Protein AF-A0A2M9BKW3-F1 (afdb_monomer_lite)

Structure (mmCIF, N/CA/C/O backbone):
data_AF-A0A2M9BKW3-F1
#
_entry.id   AF-A0A2M9BKW3-F1
#
loop_
_atom_site.group_PDB
_atom_site.id
_atom_site.type_symbol
_atom_site.label_atom_id
_atom_site.label_alt_id
_atom_site.label_comp_id
_atom_site.label_asym_id
_atom_site.label_entity_id
_atom_site.label_seq_id
_atom_site.pdbx_PDB_ins_code
_atom_site.Cartn_x
_atom_site.Cartn_y
_atom_site.Cartn_z
_atom_site.occupancy
_atom_site.B_iso_or_equiv
_atom_site.auth_seq_id
_atom_site.auth_comp_id
_atom_site.auth_asym_id
_atom_site.auth_atom_id
_atom_site.pdbx_PDB_model_num
ATOM 1 N N . MET A 1 1 ? -23.524 -5.503 4.857 1.00 58.12 1 MET A N 1
ATOM 2 C CA . MET A 1 1 ? -22.784 -5.016 6.045 1.00 58.12 1 MET A CA 1
ATOM 3 C C . MET A 1 1 ? -22.550 -6.205 6.972 1.00 58.12 1 MET A C 1
ATOM 5 O O . MET A 1 1 ? -23.499 -6.939 7.211 1.00 58.12 1 MET A O 1
ATOM 9 N N . ASN A 1 2 ? -21.309 -6.467 7.402 1.00 84.94 2 ASN A N 1
ATOM 10 C CA . ASN A 1 2 ? -20.966 -7.641 8.225 1.00 84.94 2 ASN A CA 1
ATOM 11 C C . ASN A 1 2 ? -21.795 -7.642 9.533 1.00 84.94 2 ASN A C 1
ATOM 13 O O . ASN A 1 2 ? -21.917 -6.601 10.190 1.00 84.94 2 ASN A O 1
ATOM 17 N N . ALA A 1 3 ? -22.387 -8.787 9.894 1.00 92.62 3 ALA A N 1
ATOM 18 C CA . ALA A 1 3 ? -23.227 -8.941 11.086 1.00 92.62 3 AL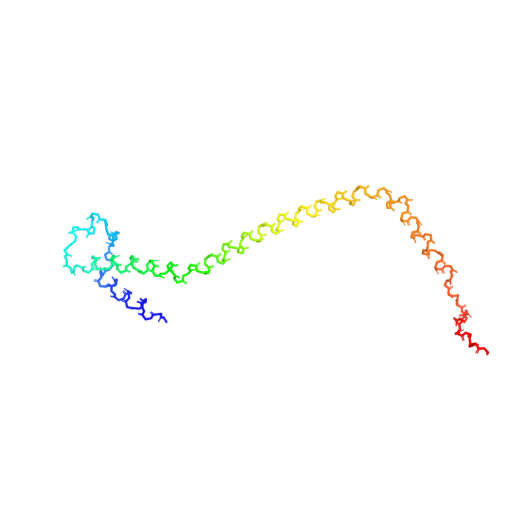A A CA 1
ATOM 19 C C . ALA A 1 3 ? -22.483 -8.542 12.375 1.00 92.62 3 ALA A C 1
ATOM 21 O O . ALA A 1 3 ? -23.062 -7.866 13.228 1.00 92.62 3 ALA A O 1
ATOM 22 N N . ARG A 1 4 ? -21.181 -8.857 12.456 1.00 94.06 4 ARG A N 1
ATOM 23 C CA . ARG A 1 4 ? -20.277 -8.466 13.550 1.00 94.06 4 ARG A CA 1
ATOM 24 C C . ARG A 1 4 ? -20.215 -6.945 13.709 1.00 94.06 4 ARG A C 1
ATOM 26 O O . ARG A 1 4 ? -20.568 -6.419 14.759 1.00 94.06 4 ARG A O 1
ATOM 33 N N . ARG A 1 5 ? -19.890 -6.227 12.625 1.00 93.06 5 ARG A N 1
ATOM 34 C CA . ARG A 1 5 ? -19.779 -4.752 12.613 1.00 93.06 5 ARG A CA 1
ATOM 35 C C . ARG A 1 5 ? -21.100 -4.067 12.947 1.00 93.06 5 ARG A C 1
ATOM 37 O O . ARG A 1 5 ? -21.120 -3.059 13.645 1.00 93.06 5 ARG A O 1
ATOM 44 N N . SER A 1 6 ? -22.212 -4.626 12.472 1.00 95.38 6 SER A N 1
ATOM 45 C CA . SER A 1 6 ? -23.552 -4.102 12.765 1.00 95.38 6 SER A CA 1
ATOM 46 C C . SER A 1 6 ? -23.911 -4.268 14.246 1.00 95.38 6 SER A C 1
ATOM 48 O O . SER A 1 6 ? -24.520 -3.386 14.847 1.00 95.38 6 SER A O 1
ATOM 50 N N . TRP A 1 7 ? -23.516 -5.383 14.866 1.00 96.12 7 TRP A N 1
ATOM 51 C CA . TRP A 1 7 ? -23.646 -5.576 16.310 1.00 96.12 7 TRP A CA 1
ATOM 52 C C . TRP A 1 7 ? -22.723 -4.640 17.100 1.00 96.12 7 TRP A C 1
ATOM 54 O O . TRP A 1 7 ? -23.202 -3.959 18.005 1.00 96.12 7 TRP A O 1
AT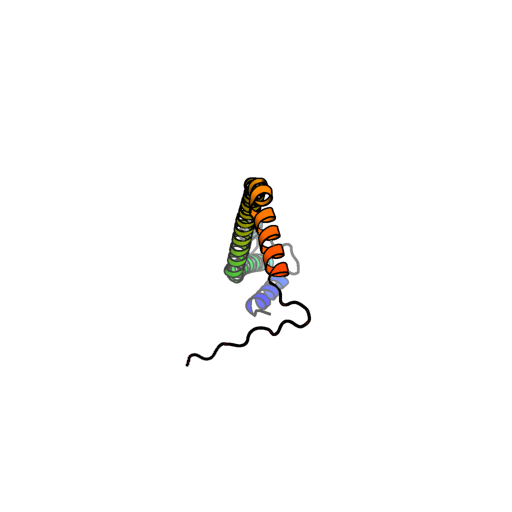OM 64 N N . ALA A 1 8 ? -21.450 -4.535 16.712 1.00 95.75 8 ALA A N 1
ATOM 65 C CA . ALA A 1 8 ? -20.475 -3.674 17.374 1.00 95.75 8 ALA A CA 1
ATOM 66 C C . ALA A 1 8 ? -20.922 -2.208 17.370 1.00 95.75 8 ALA A C 1
ATOM 68 O O . ALA A 1 8 ? -20.908 -1.553 18.410 1.00 95.75 8 ALA A O 1
ATOM 69 N N . ARG A 1 9 ? -21.429 -1.718 16.229 1.00 95.44 9 ARG A N 1
ATOM 70 C CA . ARG A 1 9 ? -21.969 -0.359 16.113 1.00 95.44 9 ARG A CA 1
ATOM 71 C C . ARG A 1 9 ? -23.103 -0.111 17.104 1.00 95.44 9 ARG A C 1
ATOM 73 O O . ARG A 1 9 ? -23.035 0.842 17.867 1.00 95.44 9 ARG A O 1
ATOM 80 N N . ARG A 1 10 ? -24.080 -1.023 17.177 1.00 96.44 10 ARG A N 1
ATOM 81 C CA . ARG A 1 10 ? -25.183 -0.926 18.149 1.00 96.44 10 ARG A CA 1
ATOM 82 C C . ARG A 1 10 ? -24.698 -0.914 19.597 1.00 96.44 10 ARG A C 1
ATOM 84 O O . ARG A 1 10 ? -25.337 -0.288 20.433 1.00 96.44 10 ARG A O 1
ATOM 91 N N 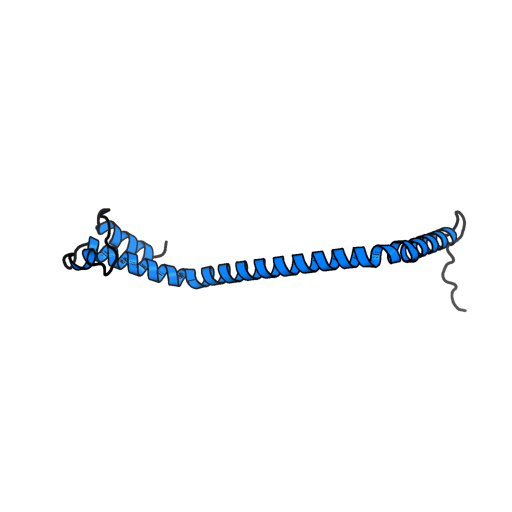. MET A 1 11 ? -23.614 -1.622 19.913 1.00 95.81 11 MET A N 1
ATOM 92 C CA . MET A 1 11 ? -23.031 -1.606 21.257 1.00 95.81 11 MET A CA 1
ATOM 93 C C . MET A 1 11 ? -22.330 -0.282 21.559 1.00 95.81 11 MET A C 1
ATOM 95 O O . MET A 1 11 ? -22.517 0.255 22.645 1.00 95.81 11 MET A O 1
ATOM 99 N N . ILE A 1 12 ? -21.592 0.271 20.596 1.00 96.06 12 ILE A N 1
ATOM 100 C CA . ILE A 1 12 ? -20.921 1.572 20.722 1.00 96.06 12 ILE A CA 1
ATOM 101 C C . ILE A 1 12 ? -21.946 2.703 20.859 1.00 96.06 12 ILE A C 1
ATOM 103 O O . ILE A 1 12 ? -21.805 3.564 21.723 1.00 96.06 12 ILE A O 1
ATOM 107 N N . ASP A 1 13 ? -23.025 2.667 20.077 1.00 96.50 13 ASP A N 1
ATOM 108 C CA . ASP A 1 13 ? -24.066 3.700 20.097 1.00 96.50 13 ASP A CA 1
ATOM 109 C C . ASP A 1 13 ? -24.782 3.789 21.466 1.00 96.50 13 ASP A C 1
ATOM 111 O O . ASP A 1 13 ? -25.301 4.848 21.829 1.00 96.50 13 ASP A O 1
ATOM 115 N N . LYS A 1 14 ? -24.752 2.727 22.293 1.00 95.44 14 LYS A N 1
ATOM 116 C CA . LYS A 1 14 ? -25.275 2.763 23.676 1.00 95.44 14 LYS A CA 1
ATOM 117 C C . LYS A 1 14 ? -24.518 3.732 24.585 1.00 95.44 14 LYS A C 1
ATOM 119 O O . LYS A 1 14 ? -25.103 4.190 25.563 1.00 95.44 14 LYS A O 1
ATOM 124 N N . ALA A 1 15 ? -23.271 4.079 24.259 1.00 94.00 15 ALA A N 1
ATOM 125 C CA . ALA A 1 15 ? -22.504 5.108 24.961 1.00 94.00 15 ALA A CA 1
ATOM 126 C C . ALA A 1 15 ? -22.958 6.542 24.614 1.00 94.00 15 ALA A C 1
ATOM 128 O O . ALA A 1 15 ? -22.397 7.503 25.130 1.00 94.00 15 ALA A O 1
ATOM 129 N N . ARG A 1 16 ? -23.977 6.706 23.750 1.00 92.19 16 ARG A N 1
ATOM 130 C CA . ARG A 1 16 ? -24.642 7.986 23.430 1.00 92.19 16 ARG A CA 1
ATOM 131 C C . ARG A 1 16 ? -23.686 9.108 23.001 1.00 92.19 16 ARG A C 1
ATOM 133 O O . ARG A 1 16 ? -23.934 10.274 23.284 1.00 92.19 16 ARG A O 1
ATOM 140 N N . GLY A 1 17 ? -22.601 8.756 22.313 1.00 86.06 17 GLY A N 1
ATOM 141 C CA . GLY A 1 17 ? -21.613 9.725 21.830 1.00 86.06 17 GLY A CA 1
ATOM 142 C C . GLY A 1 17 ? -20.637 10.234 22.893 1.00 86.06 17 GLY A C 1
ATOM 143 O O . GLY A 1 17 ? -19.922 11.197 22.631 1.00 86.06 17 GLY A O 1
ATOM 144 N N . ALA A 1 18 ? -20.583 9.606 24.072 1.00 90.31 18 ALA A N 1
ATOM 145 C CA . ALA A 1 18 ? -19.543 9.885 25.053 1.00 90.31 18 ALA A CA 1
ATOM 146 C C . ALA A 1 18 ? -18.143 9.624 24.473 1.00 90.31 18 ALA A C 1
ATOM 148 O O . ALA A 1 18 ? -17.944 8.725 23.649 1.00 90.31 18 ALA A O 1
ATOM 149 N N . VAL A 1 19 ? -17.159 10.393 24.941 1.00 93.25 19 VAL A N 1
ATOM 150 C CA . VAL A 1 19 ? -15.749 10.137 24.637 1.00 93.25 19 VAL A CA 1
ATOM 151 C C . VAL A 1 19 ? -15.346 8.831 25.315 1.00 93.25 19 VAL A C 1
ATOM 153 O O . VAL A 1 19 ? -15.439 8.701 26.534 1.00 93.25 19 VAL A O 1
ATOM 156 N N . LEU A 1 20 ? -14.921 7.854 24.515 1.00 95.50 20 LEU A N 1
ATOM 157 C CA . LEU A 1 20 ? -14.540 6.537 25.011 1.00 95.50 20 LEU A CA 1
ATOM 158 C C . LEU A 1 20 ? -13.074 6.558 25.464 1.00 95.50 20 LEU A C 1
ATOM 160 O O . LEU A 1 20 ? -12.207 6.896 24.653 1.00 95.50 20 LEU A O 1
ATOM 164 N N . PRO A 1 21 ? -12.763 6.182 26.717 1.00 96.50 21 PRO A N 1
ATOM 165 C CA . PRO A 1 21 ? -11.379 6.012 27.126 1.00 96.50 21 PRO A CA 1
ATOM 166 C C . PRO A 1 21 ? -10.763 4.792 26.419 1.00 96.50 21 PRO A C 1
ATOM 168 O O . PRO A 1 21 ? -11.481 3.831 26.117 1.00 96.50 21 PRO A O 1
ATOM 171 N N . PRO A 1 22 ? -9.440 4.775 26.176 1.00 96.62 22 PRO A N 1
ATOM 172 C CA . PRO A 1 22 ? -8.769 3.594 25.647 1.00 96.62 22 PRO A CA 1
ATOM 173 C C . PRO A 1 22 ? -8.984 2.381 26.557 1.00 96.62 22 PRO A C 1
ATOM 175 O O . PRO A 1 22 ? -8.864 2.485 27.782 1.00 96.62 22 PRO A O 1
ATOM 178 N N . TYR A 1 23 ? -9.277 1.225 25.962 1.00 96.44 23 TYR A N 1
ATOM 179 C CA . TYR A 1 23 ? -9.403 -0.028 26.704 1.00 96.44 23 TYR A CA 1
ATOM 180 C C . TYR A 1 23 ? -8.122 -0.314 27.506 1.00 96.44 23 TYR A C 1
ATOM 182 O O . TYR A 1 23 ? -7.020 -0.236 26.966 1.00 96.44 23 TYR A O 1
ATOM 190 N N . GLY A 1 24 ? -8.277 -0.615 28.799 1.00 95.50 24 GLY A N 1
ATOM 191 C CA . GLY A 1 24 ? -7.164 -0.880 29.719 1.00 95.50 24 GLY A CA 1
ATOM 192 C C . GLY A 1 24 ? -6.472 0.362 30.296 1.00 95.50 24 GLY A C 1
ATOM 193 O O . GLY A 1 24 ? -5.586 0.217 31.132 1.00 95.50 24 GLY A O 1
ATOM 194 N N . SER A 1 25 ? -6.868 1.575 29.896 1.00 97.62 25 SER A N 1
ATOM 195 C CA . SER A 1 25 ? -6.370 2.809 30.522 1.00 97.62 25 SER A CA 1
ATOM 196 C C . SER A 1 25 ? -6.893 2.983 31.952 1.00 97.62 25 SER A C 1
ATOM 198 O O . SER A 1 25 ? -7.926 2.427 32.319 1.00 97.62 25 SER A O 1
ATOM 200 N N . GLU A 1 26 ? -6.226 3.814 32.756 1.00 97.81 26 GLU A N 1
ATOM 201 C CA . GLU A 1 26 ? -6.680 4.144 34.116 1.00 97.81 26 GLU A CA 1
ATOM 202 C C . GLU A 1 26 ? -8.101 4.729 34.120 1.00 97.81 26 GLU A C 1
ATOM 204 O O . GLU A 1 26 ? -8.953 4.293 34.889 1.00 97.81 26 GLU A O 1
ATOM 209 N N . ALA A 1 27 ? -8.401 5.624 33.173 1.00 96.44 27 ALA A N 1
ATOM 210 C CA . ALA A 1 27 ? -9.740 6.179 32.979 1.00 96.44 27 ALA A CA 1
ATOM 211 C C . ALA A 1 27 ? -10.795 5.118 32.614 1.00 96.44 27 ALA A C 1
ATOM 213 O O . ALA A 1 27 ? -11.975 5.310 32.882 1.00 96.44 27 ALA A O 1
ATOM 214 N N . TRP A 1 28 ? -10.396 4.005 31.993 1.00 97.56 28 TRP A N 1
ATOM 215 C CA . TRP A 1 28 ? -11.286 2.873 31.733 1.00 97.56 28 TRP A CA 1
AT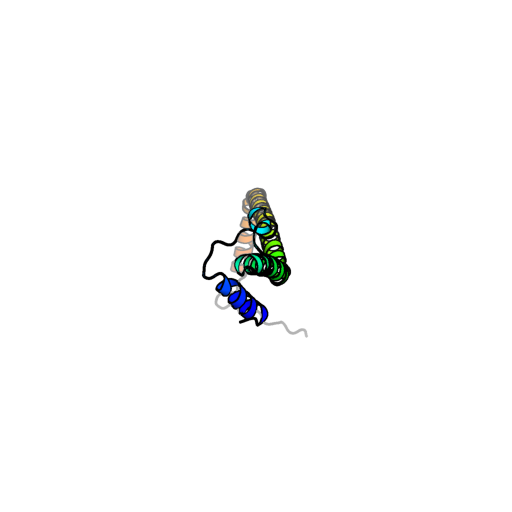OM 216 C C . TRP A 1 28 ? -11.470 1.992 32.977 1.00 97.56 28 TRP A C 1
ATOM 218 O O . TRP A 1 28 ? -12.569 1.492 33.222 1.00 97.56 28 TRP A O 1
ATOM 228 N N . LEU A 1 29 ? -10.413 1.814 33.777 1.00 97.56 29 LEU A N 1
ATOM 229 C CA . LEU A 1 29 ? -10.439 1.008 35.002 1.00 97.56 29 LEU A CA 1
ATOM 230 C C . LEU A 1 29 ? -11.328 1.615 36.093 1.00 97.56 29 LEU A C 1
ATOM 232 O O . LEU A 1 29 ? -11.934 0.865 36.855 1.00 97.56 29 LEU A O 1
ATOM 236 N N . THR A 1 30 ? -11.444 2.943 36.146 1.00 97.44 30 THR A N 1
ATOM 237 C CA . THR A 1 30 ? -12.298 3.650 37.115 1.00 97.44 30 THR A CA 1
ATOM 238 C C . THR A 1 30 ? -13.789 3.607 36.775 1.00 97.44 30 THR A C 1
ATOM 240 O O . THR A 1 30 ? -14.612 3.965 37.619 1.00 97.44 30 THR A O 1
ATOM 243 N N . LEU A 1 31 ? -14.167 3.161 35.571 1.00 96.38 31 LEU A N 1
ATOM 244 C CA . LEU A 1 31 ? -15.571 3.051 35.183 1.00 96.38 31 LEU A CA 1
ATOM 245 C C . LEU A 1 31 ? -16.274 1.901 35.926 1.00 96.38 31 LEU A C 1
ATOM 247 O O . LEU A 1 31 ? -15.694 0.813 36.052 1.00 96.38 31 LEU A O 1
ATOM 251 N N . PRO A 1 32 ? -17.542 2.081 36.341 1.00 96.56 32 PRO A N 1
ATOM 252 C CA . PRO A 1 32 ? -18.339 1.012 36.929 1.00 96.56 32 PRO A CA 1
ATOM 253 C C . PRO A 1 32 ? -18.503 -0.185 35.991 1.00 96.56 32 PRO A C 1
ATOM 255 O O . PRO A 1 32 ? -18.541 -0.058 34.763 1.00 96.56 32 PRO A O 1
ATOM 258 N N . ASP A 1 33 ? -18.661 -1.368 36.573 1.00 93.56 33 ASP A N 1
ATOM 259 C CA . ASP A 1 33 ? -19.008 -2.550 35.793 1.00 93.56 33 ASP A CA 1
ATOM 260 C C . ASP A 1 33 ? -20.419 -2.417 35.212 1.00 93.56 33 ASP A C 1
ATOM 262 O O . ASP A 1 33 ? -21.355 -1.966 35.871 1.00 93.56 33 ASP A O 1
ATOM 266 N N . GLY A 1 34 ? -20.561 -2.779 33.937 1.00 90.06 34 GLY A N 1
ATOM 267 C CA . GLY A 1 34 ? -21.803 -2.598 33.184 1.00 90.06 34 GLY A CA 1
ATOM 268 C C . GLY A 1 34 ? -22.008 -1.197 32.598 1.00 90.06 34 GLY A C 1
ATOM 269 O O . GLY A 1 34 ? -22.978 -1.010 31.863 1.00 90.06 34 GLY A O 1
ATOM 270 N N . ASP A 1 35 ? -21.103 -0.239 32.846 1.00 94.94 35 ASP A N 1
ATOM 271 C CA . ASP A 1 35 ? -21.158 1.075 32.200 1.00 94.94 35 ASP A CA 1
ATOM 272 C C . ASP A 1 35 ? -21.080 0.920 30.660 1.00 94.94 35 ASP A C 1
ATOM 274 O O . ASP A 1 35 ? -20.130 0.310 30.143 1.00 94.94 35 ASP A O 1
ATOM 278 N N . PRO A 1 36 ? -22.053 1.460 29.893 1.00 96.56 36 PRO A N 1
ATOM 279 C CA . PRO A 1 36 ? -22.035 1.416 28.434 1.00 96.56 36 PRO A CA 1
ATOM 280 C C . PRO A 1 36 ? -20.756 1.976 27.798 1.00 96.56 36 PRO A C 1
ATOM 282 O O . PRO A 1 36 ? -20.335 1.462 26.763 1.00 96.56 36 PRO A O 1
ATOM 285 N N . VAL A 1 37 ? -20.114 2.980 28.404 1.00 97.19 37 VAL A N 1
ATOM 286 C CA . VAL A 1 37 ? -18.830 3.549 27.959 1.00 97.19 37 VAL A CA 1
ATOM 287 C C . VAL A 1 37 ? -17.708 2.523 28.110 1.00 97.19 37 VAL A C 1
ATOM 289 O O . VAL A 1 37 ? -16.910 2.334 27.187 1.00 97.19 37 VAL A O 1
ATOM 292 N N . LYS A 1 38 ? -17.681 1.798 29.236 1.00 97.06 38 LYS A N 1
ATOM 293 C CA . LYS A 1 38 ? -16.679 0.757 29.516 1.00 97.06 38 LYS A CA 1
ATOM 294 C C . LYS A 1 38 ? -16.788 -0.386 28.513 1.00 97.06 38 LYS A C 1
ATOM 296 O O . LYS A 1 38 ? -15.778 -0.826 27.962 1.00 97.06 38 LYS A O 1
ATOM 301 N N . VAL A 1 39 ? -18.017 -0.824 28.229 1.00 96.69 39 VAL A N 1
ATOM 302 C CA . VAL A 1 39 ? -18.307 -1.868 27.235 1.00 96.69 39 VAL A CA 1
ATOM 303 C C . VAL A 1 39 ? -17.990 -1.391 25.816 1.00 96.69 39 VAL A C 1
ATOM 305 O O . VAL A 1 39 ? -17.379 -2.131 25.047 1.00 96.69 39 VAL A O 1
ATOM 308 N N . ALA A 1 40 ? -18.354 -0.158 25.457 1.00 97.19 40 ALA A N 1
ATOM 309 C CA . ALA A 1 40 ? -18.068 0.398 24.137 1.00 97.19 40 ALA A CA 1
ATOM 310 C C . ALA A 1 40 ? -16.559 0.473 23.857 1.00 97.19 40 ALA A C 1
ATOM 312 O O . ALA A 1 40 ? -16.134 0.094 22.768 1.00 97.19 40 ALA A O 1
ATOM 313 N N . ALA A 1 41 ? -15.742 0.869 24.838 1.00 97.38 41 ALA A N 1
ATOM 314 C CA . ALA A 1 41 ? -14.284 0.874 24.708 1.00 97.38 41 ALA A CA 1
ATOM 315 C C . ALA A 1 41 ? -13.707 -0.524 24.407 1.00 97.38 41 ALA A C 1
ATOM 317 O O . ALA A 1 41 ? -12.848 -0.663 23.536 1.00 97.38 41 ALA A O 1
ATOM 318 N N . VAL A 1 42 ? -14.224 -1.572 25.065 1.00 97.25 42 VAL A N 1
ATOM 319 C CA . VAL A 1 42 ? -13.843 -2.973 24.788 1.00 97.25 42 VAL A CA 1
ATOM 320 C C . VAL A 1 42 ? -14.219 -3.364 23.361 1.00 97.25 42 VAL A C 1
ATOM 322 O O . VAL A 1 42 ? -13.406 -3.938 22.641 1.00 97.25 42 VAL A O 1
ATOM 325 N N . VAL A 1 43 ? -15.439 -3.035 22.931 1.00 96.81 43 VAL A N 1
ATOM 326 C CA . VAL A 1 43 ? -15.930 -3.361 21.584 1.00 96.81 43 VAL A CA 1
ATOM 327 C C . VAL A 1 43 ? -15.111 -2.648 20.506 1.00 96.81 43 VAL A C 1
ATOM 329 O O . VAL A 1 43 ? -14.786 -3.262 19.494 1.00 96.81 43 VAL A O 1
ATOM 332 N N . VAL A 1 44 ? -14.731 -1.385 20.725 1.00 96.31 44 VAL A N 1
ATOM 333 C CA . VAL A 1 44 ? -13.845 -0.643 19.814 1.00 96.31 44 VAL A CA 1
ATOM 334 C C . VAL A 1 44 ? -12.482 -1.322 19.706 1.00 96.31 44 VAL A C 1
ATOM 336 O O . VAL A 1 44 ? -12.009 -1.547 18.594 1.00 96.31 44 VAL A O 1
ATOM 339 N N . ALA A 1 45 ? -11.871 -1.693 20.833 1.00 96.75 45 ALA A N 1
ATOM 340 C CA . ALA A 1 45 ? -10.585 -2.386 20.832 1.00 96.75 45 ALA A CA 1
ATOM 341 C C . ALA A 1 45 ? -10.665 -3.751 20.124 1.00 96.75 45 ALA A C 1
ATOM 343 O O . ALA A 1 45 ? -9.809 -4.079 19.303 1.00 96.75 45 ALA A O 1
ATOM 344 N N . ALA A 1 46 ? -11.725 -4.520 20.384 1.00 95.88 46 ALA A N 1
ATOM 345 C CA . ALA A 1 46 ? -11.954 -5.812 19.745 1.00 95.88 46 ALA A CA 1
ATOM 346 C C . ALA A 1 46 ? -12.179 -5.684 18.230 1.00 95.88 46 ALA A C 1
ATOM 348 O O . ALA A 1 46 ? -11.614 -6.461 17.464 1.00 95.88 46 ALA A O 1
ATOM 349 N N . GLU A 1 47 ? -12.958 -4.696 17.775 1.00 94.94 47 GLU A N 1
ATOM 350 C CA . GLU A 1 47 ? -13.136 -4.448 16.340 1.00 94.94 47 GLU A CA 1
ATOM 351 C C . GLU A 1 47 ? -11.855 -3.952 15.677 1.00 94.94 47 GLU A C 1
ATOM 353 O O . GLU A 1 47 ? -11.601 -4.338 14.542 1.00 94.94 47 GLU A O 1
ATOM 358 N N . ALA A 1 48 ? -11.031 -3.148 16.354 1.00 92.50 48 ALA A N 1
ATOM 359 C CA . ALA A 1 48 ? -9.733 -2.741 15.821 1.00 92.50 48 ALA A CA 1
ATOM 360 C C . ALA A 1 48 ? -8.820 -3.957 15.598 1.00 92.50 48 ALA A C 1
ATOM 362 O O . ALA A 1 48 ? -8.223 -4.100 14.530 1.00 92.50 48 ALA A O 1
ATOM 363 N N . TRP A 1 49 ? -8.776 -4.878 16.565 1.00 91.75 49 TRP A N 1
ATOM 364 C CA . TRP A 1 49 ? -8.028 -6.127 16.432 1.00 91.75 49 TRP A CA 1
ATOM 365 C C . TRP A 1 49 ? -8.593 -7.026 15.323 1.00 91.75 49 TRP A C 1
ATOM 367 O O . TRP A 1 49 ? -7.852 -7.509 14.468 1.00 91.75 49 TRP A O 1
ATOM 377 N N . ALA A 1 50 ? -9.914 -7.206 15.276 1.00 92.25 50 ALA A N 1
ATOM 378 C CA . ALA A 1 50 ? -10.558 -8.030 14.259 1.00 92.25 50 ALA A CA 1
ATOM 379 C C . ALA A 1 50 ? -10.400 -7.442 12.847 1.00 92.25 50 ALA A C 1
ATOM 381 O O . ALA A 1 50 ? -10.159 -8.181 11.900 1.00 92.25 50 ALA A O 1
ATOM 382 N N . GLN A 1 51 ? -10.496 -6.118 12.705 1.00 89.31 51 GLN A N 1
ATOM 383 C CA . GLN A 1 51 ? -10.242 -5.413 11.450 1.00 89.31 51 GLN A CA 1
ATOM 384 C C . GLN A 1 51 ? -8.794 -5.603 10.994 1.00 89.31 51 GLN A C 1
ATOM 386 O O . GLN A 1 51 ? -8.584 -5.852 9.812 1.00 89.31 51 GLN A O 1
ATOM 391 N N . SER A 1 52 ? -7.824 -5.530 11.913 1.00 86.88 52 SER A N 1
ATOM 392 C CA . SER A 1 52 ? -6.424 -5.820 11.595 1.00 86.88 52 SER A CA 1
ATOM 393 C C . SER A 1 52 ? -6.270 -7.236 11.044 1.00 86.88 52 SER A C 1
ATOM 395 O O . SER A 1 52 ? -5.603 -7.410 10.034 1.00 86.88 52 SER A O 1
ATOM 397 N N . GLY A 1 53 ? -6.936 -8.233 11.633 1.00 87.38 53 GLY A N 1
ATOM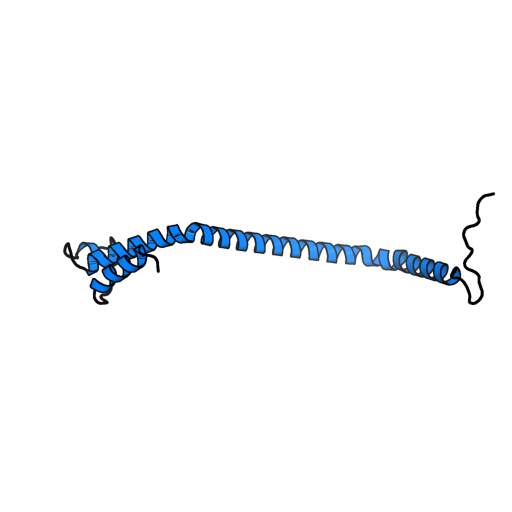 398 C CA . GLY A 1 53 ? -6.948 -9.597 11.096 1.00 87.38 53 GLY A CA 1
ATOM 399 C C . GLY A 1 53 ? -7.635 -9.717 9.729 1.00 87.38 53 GLY A C 1
ATOM 400 O O . GLY A 1 53 ? -7.133 -10.422 8.857 1.00 87.38 53 GLY A O 1
ATOM 401 N N . ASP A 1 54 ? -8.753 -9.009 9.530 1.00 88.75 54 ASP A N 1
ATOM 402 C CA . ASP A 1 54 ? -9.520 -9.016 8.277 1.00 88.75 54 ASP A CA 1
ATOM 403 C C . ASP A 1 54 ? -8.711 -8.418 7.103 1.00 88.75 54 ASP A C 1
ATOM 405 O O . ASP A 1 54 ? -8.840 -8.902 5.979 1.00 88.75 54 ASP A O 1
ATOM 409 N N . THR A 1 55 ? -7.897 -7.376 7.337 1.00 90.69 55 THR A N 1
ATOM 410 C CA . THR A 1 55 ? -7.140 -6.678 6.273 1.00 90.69 55 THR A CA 1
ATOM 411 C C . THR A 1 55 ? -5.684 -7.102 6.151 1.00 90.69 55 THR A C 1
ATOM 413 O O . THR A 1 55 ? -5.083 -6.842 5.113 1.00 90.69 55 THR A O 1
ATOM 416 N N . LEU A 1 56 ? -5.123 -7.809 7.141 1.00 89.12 56 LEU A N 1
ATOM 417 C CA . LEU A 1 56 ? -3.694 -8.138 7.202 1.00 89.12 56 LEU A CA 1
ATOM 418 C C . LEU A 1 56 ? -3.149 -8.730 5.898 1.00 89.12 56 LEU A C 1
ATOM 420 O O . LEU A 1 56 ? -2.078 -8.350 5.437 1.00 89.12 56 LEU A O 1
ATOM 424 N N . ALA A 1 57 ? -3.877 -9.670 5.295 1.00 90.56 57 ALA A N 1
ATOM 425 C CA . ALA A 1 57 ? -3.434 -10.310 4.061 1.00 90.56 57 ALA A CA 1
ATOM 426 C C . ALA A 1 57 ? -3.361 -9.324 2.884 1.00 90.56 57 ALA A C 1
ATOM 428 O O . ALA A 1 57 ? -2.440 -9.411 2.075 1.00 90.56 57 ALA A O 1
ATOM 429 N N . ASP A 1 58 ? -4.315 -8.401 2.784 1.00 93.25 58 ASP A N 1
ATOM 430 C CA . ASP A 1 58 ? -4.346 -7.391 1.726 1.00 93.25 58 ASP A CA 1
ATOM 431 C C . ASP A 1 58 ? -3.318 -6.286 1.974 1.00 93.25 58 ASP A C 1
ATOM 433 O O . ASP A 1 58 ? -2.630 -5.887 1.037 1.00 93.25 58 ASP A O 1
ATOM 437 N N . ASP A 1 59 ? -3.132 -5.880 3.230 1.00 91.56 59 ASP A N 1
ATOM 438 C CA . ASP A 1 59 ? -2.113 -4.909 3.634 1.00 91.56 59 ASP A CA 1
ATOM 439 C C . ASP A 1 59 ? -0.702 -5.440 3.321 1.00 91.56 59 ASP A C 1
ATOM 441 O O . ASP A 1 59 ? 0.089 -4.770 2.655 1.00 91.56 59 ASP A O 1
ATOM 445 N N . LEU A 1 60 ? -0.412 -6.696 3.687 1.00 95.25 60 LEU A N 1
ATOM 446 C CA . LEU A 1 60 ? 0.864 -7.350 3.371 1.00 95.25 60 LEU A CA 1
ATOM 447 C C . LEU A 1 60 ? 1.064 -7.545 1.865 1.00 95.25 60 LEU A C 1
ATOM 449 O O . LEU A 1 60 ? 2.185 -7.422 1.364 1.00 95.25 60 LEU A O 1
ATOM 453 N N . ARG A 1 61 ? -0.004 -7.852 1.115 1.00 95.94 61 ARG A N 1
ATOM 454 C CA . ARG A 1 61 ? 0.066 -7.907 -0.353 1.00 95.94 61 ARG A CA 1
ATOM 455 C C . ARG A 1 61 ? 0.415 -6.538 -0.915 1.00 95.94 61 ARG A C 1
ATOM 457 O O . ARG A 1 61 ? 1.321 -6.459 -1.740 1.00 95.94 61 ARG A O 1
ATOM 464 N N . ALA A 1 62 ? -0.273 -5.484 -0.485 1.00 96.88 62 ALA A N 1
ATOM 465 C CA . ALA A 1 62 ? -0.034 -4.123 -0.948 1.00 96.88 62 ALA A CA 1
ATOM 466 C C . ALA A 1 62 ? 1.409 -3.683 -0.664 1.00 96.88 62 ALA A C 1
ATOM 468 O O . ALA A 1 62 ? 2.083 -3.183 -1.565 1.00 96.88 62 ALA A O 1
ATOM 469 N N . GLU A 1 63 ? 1.916 -3.957 0.539 1.00 96.88 63 GLU A N 1
ATOM 470 C CA . GLU A 1 63 ? 3.305 -3.687 0.911 1.00 96.88 63 GLU A CA 1
ATOM 471 C C . GLU A 1 63 ? 4.294 -4.458 0.021 1.00 96.88 63 GLU A C 1
ATOM 473 O O . GLU A 1 63 ? 5.229 -3.879 -0.537 1.00 96.88 63 GLU A O 1
ATOM 478 N N . ALA A 1 64 ? 4.064 -5.758 -0.189 1.00 97.81 64 ALA A N 1
ATOM 479 C CA . ALA A 1 64 ? 4.912 -6.579 -1.048 1.00 97.81 64 ALA A CA 1
ATOM 480 C C . ALA A 1 64 ? 4.903 -6.106 -2.512 1.00 97.81 64 ALA A C 1
ATOM 482 O O . ALA A 1 64 ? 5.949 -6.115 -3.166 1.00 97.81 64 ALA A O 1
ATOM 483 N N . TYR A 1 65 ? 3.747 -5.684 -3.033 1.00 97.50 65 TYR A N 1
ATOM 484 C CA . TYR A 1 65 ? 3.632 -5.108 -4.373 1.00 97.50 65 TYR A CA 1
ATOM 485 C C . TYR A 1 65 ? 4.381 -3.783 -4.484 1.00 97.50 65 TYR A C 1
ATOM 487 O O . TYR A 1 65 ? 5.133 -3.601 -5.440 1.00 97.50 65 TYR A O 1
ATOM 495 N N . ALA A 1 66 ? 4.225 -2.888 -3.507 1.00 97.44 66 ALA A N 1
ATOM 496 C CA . ALA A 1 66 ? 4.929 -1.611 -3.478 1.00 97.44 66 ALA A CA 1
ATOM 497 C C . ALA A 1 66 ? 6.450 -1.813 -3.455 1.00 97.44 66 ALA A C 1
ATOM 499 O O . ALA A 1 66 ? 7.169 -1.194 -4.243 1.00 97.44 66 ALA A O 1
ATOM 500 N N . ARG A 1 67 ? 6.937 -2.751 -2.631 1.00 97.50 67 ARG A N 1
ATOM 501 C CA . ARG A 1 67 ? 8.361 -3.096 -2.584 1.00 97.50 67 ARG A CA 1
ATOM 502 C C . ARG A 1 67 ? 8.861 -3.607 -3.935 1.00 97.50 67 ARG A C 1
ATOM 504 O O . ARG A 1 67 ? 9.805 -3.043 -4.480 1.00 97.50 67 ARG A O 1
ATOM 511 N N . ARG A 1 68 ? 8.182 -4.593 -4.531 1.00 97.12 68 ARG A N 1
ATOM 512 C CA . ARG A 1 68 ? 8.553 -5.137 -5.853 1.00 97.12 68 ARG A CA 1
ATOM 513 C C . ARG A 1 68 ? 8.539 -4.081 -6.955 1.00 97.12 68 ARG A C 1
ATOM 515 O O . ARG A 1 68 ? 9.405 -4.098 -7.822 1.00 97.12 68 ARG A O 1
ATOM 522 N N . ALA A 1 69 ? 7.570 -3.168 -6.934 1.00 97.25 69 ALA A N 1
ATOM 523 C CA . ALA A 1 69 ? 7.501 -2.079 -7.902 1.00 97.25 69 ALA A CA 1
ATOM 524 C C . ALA A 1 69 ? 8.703 -1.132 -7.769 1.00 97.25 69 ALA A C 1
ATOM 526 O O . ALA A 1 69 ? 9.279 -0.739 -8.780 1.00 97.25 69 ALA A O 1
ATOM 527 N N . SER A 1 70 ? 9.115 -0.811 -6.536 1.00 95.44 70 SER A N 1
ATOM 528 C CA . SER A 1 70 ? 10.304 0.015 -6.294 1.00 95.44 70 SER A CA 1
ATOM 529 C C . SER A 1 70 ? 11.600 -0.671 -6.739 1.00 95.44 70 SER A C 1
ATOM 531 O O . SER A 1 70 ? 12.421 -0.046 -7.405 1.00 95.44 70 SER A O 1
ATOM 533 N N . GLU A 1 71 ? 11.746 -1.969 -6.458 1.00 97.06 71 GLU A N 1
ATOM 534 C CA . GLU A 1 71 ? 12.892 -2.778 -6.890 1.00 97.06 71 GLU A CA 1
ATOM 535 C C . GLU A 1 71 ? 12.971 -2.856 -8.421 1.00 97.06 71 GLU A C 1
ATOM 537 O O . GLU A 1 71 ? 14.027 -2.610 -8.999 1.00 97.06 71 GLU A O 1
ATOM 542 N N . LYS A 1 72 ? 11.840 -3.116 -9.093 1.00 96.94 72 LYS A N 1
ATOM 543 C CA . LYS A 1 72 ? 11.768 -3.144 -10.560 1.00 96.94 72 LYS A CA 1
ATOM 544 C C . LYS A 1 72 ? 12.148 -1.795 -11.170 1.00 96.94 72 LYS A C 1
ATOM 546 O O . LYS A 1 72 ? 12.887 -1.758 -12.146 1.00 96.94 72 LYS A O 1
ATOM 551 N N . ALA A 1 73 ? 11.658 -0.696 -10.598 1.00 97.25 73 ALA A N 1
ATOM 552 C CA . ALA A 1 73 ? 11.967 0.643 -11.085 1.00 97.25 73 ALA A CA 1
ATOM 553 C C . ALA A 1 73 ? 13.464 0.972 -10.956 1.00 97.25 73 ALA A C 1
ATOM 555 O O . ALA A 1 73 ? 14.023 1.604 -11.852 1.00 97.25 73 ALA A O 1
ATOM 556 N N . ALA A 1 74 ? 14.114 0.524 -9.877 1.00 97.50 74 ALA A N 1
ATOM 557 C CA . ALA A 1 74 ? 15.5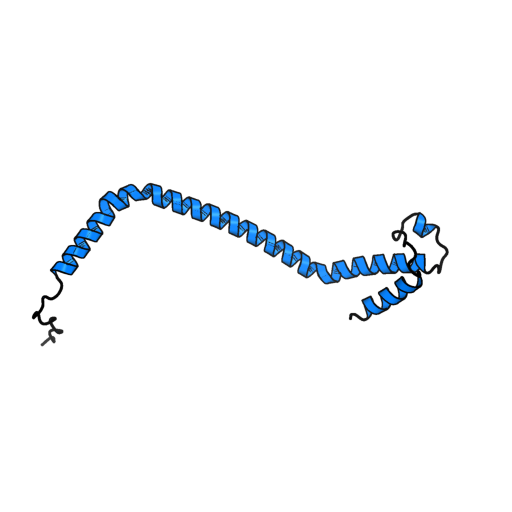58 0.659 -9.710 1.00 97.50 74 ALA A CA 1
ATOM 558 C C . ALA A 1 74 ? 16.330 -0.164 -10.757 1.00 97.50 74 ALA A C 1
ATOM 560 O O . ALA A 1 74 ? 17.189 0.383 -11.444 1.00 97.50 74 ALA A O 1
ATOM 561 N N . GLU A 1 75 ? 15.965 -1.435 -10.950 1.00 97.31 75 GLU A N 1
ATOM 562 C CA . GLU A 1 75 ? 16.568 -2.303 -11.975 1.00 97.31 75 GLU A CA 1
ATOM 563 C C . GLU A 1 75 ? 16.409 -1.714 -13.389 1.00 97.31 75 GLU A C 1
ATOM 565 O O . GLU A 1 75 ? 17.359 -1.676 -14.172 1.00 97.31 75 GLU A O 1
ATOM 570 N N . ASP A 1 76 ? 15.215 -1.214 -13.722 1.00 97.06 76 ASP A N 1
ATOM 571 C CA . ASP A 1 76 ? 14.931 -0.615 -15.029 1.00 97.06 76 ASP A CA 1
ATOM 572 C C . ASP A 1 76 ? 15.739 0.672 -15.247 1.00 97.06 76 ASP A C 1
ATOM 574 O O . ASP A 1 76 ? 16.213 0.927 -16.360 1.00 97.06 76 ASP A O 1
ATOM 578 N N . ALA A 1 77 ? 15.931 1.471 -14.192 1.00 97.44 77 ALA A N 1
ATOM 579 C CA . ALA A 1 77 ? 16.782 2.651 -14.240 1.00 97.44 77 ALA A CA 1
ATOM 580 C C . ALA A 1 77 ? 18.243 2.261 -14.507 1.00 97.44 77 ALA A C 1
ATOM 582 O O . ALA A 1 77 ? 18.836 2.767 -15.461 1.00 97.44 77 ALA A O 1
ATOM 583 N N . GLU A 1 78 ? 18.794 1.309 -13.750 1.00 97.69 78 GLU A N 1
ATOM 584 C CA . GLU A 1 78 ? 20.159 0.799 -13.949 1.00 97.69 78 GLU A CA 1
ATOM 585 C C . GLU A 1 78 ? 20.358 0.242 -15.365 1.00 97.69 78 GLU A C 1
ATOM 587 O O . GLU A 1 78 ? 21.343 0.554 -16.044 1.00 97.69 78 GLU A O 1
ATOM 592 N N . TYR A 1 79 ? 19.390 -0.530 -15.863 1.00 96.69 79 TYR A N 1
ATOM 593 C CA . TYR A 1 79 ? 19.426 -1.065 -17.219 1.00 96.69 79 TYR A CA 1
ATOM 594 C C . TYR A 1 79 ? 19.406 0.044 -18.279 1.00 96.69 79 TYR A C 1
ATOM 596 O O . TYR A 1 79 ? 20.163 -0.004 -19.257 1.00 96.69 79 TYR A O 1
ATOM 604 N N . ALA A 1 80 ? 18.572 1.071 -18.098 1.00 97.75 80 ALA A N 1
ATOM 605 C CA . ALA A 1 80 ? 18.509 2.212 -19.006 1.00 97.75 80 ALA A CA 1
ATOM 606 C C . ALA A 1 80 ? 19.835 2.991 -19.043 1.00 97.75 80 ALA A C 1
ATOM 608 O O . ALA A 1 80 ? 20.277 3.414 -20.121 1.00 97.75 80 ALA A O 1
ATOM 609 N N . GLU A 1 81 ? 20.502 3.144 -17.898 1.00 97.69 81 GLU A N 1
ATOM 610 C CA . GLU A 1 81 ? 21.829 3.755 -17.815 1.00 97.69 81 GLU A CA 1
ATOM 611 C C . GLU A 1 81 ? 22.899 2.912 -18.505 1.00 97.69 81 GLU A C 1
ATOM 613 O O . GLU A 1 81 ? 23.662 3.439 -19.319 1.00 97.69 81 GLU A O 1
ATOM 618 N N . ALA A 1 82 ? 22.906 1.598 -18.269 1.00 97.25 82 ALA A N 1
ATOM 619 C CA . ALA A 1 82 ? 23.820 0.673 -18.929 1.00 97.25 82 ALA A CA 1
ATOM 620 C C . ALA A 1 82 ? 23.646 0.701 -20.457 1.00 97.25 82 ALA A C 1
ATOM 622 O O . ALA A 1 82 ? 24.629 0.750 -21.201 1.00 97.25 82 ALA A O 1
ATOM 623 N N . GLN A 1 83 ? 22.402 0.753 -20.942 1.00 97.50 83 GLN A N 1
ATOM 624 C CA . GLN A 1 83 ? 22.105 0.874 -22.369 1.00 97.50 83 GLN A CA 1
ATOM 625 C C . GLN A 1 83 ? 22.552 2.215 -22.952 1.00 97.50 83 GLN A C 1
ATOM 627 O O . GLN A 1 83 ? 23.068 2.270 -24.073 1.00 97.50 83 GLN A O 1
ATOM 632 N N . ARG A 1 84 ? 22.379 3.317 -22.213 1.00 97.56 84 ARG A N 1
ATOM 633 C CA . ARG A 1 84 ? 22.902 4.630 -22.612 1.00 97.56 84 ARG A CA 1
ATOM 634 C C . ARG A 1 84 ? 24.426 4.587 -22.739 1.00 97.56 84 ARG A C 1
ATOM 636 O O . ARG A 1 84 ? 24.936 4.894 -23.815 1.00 97.56 84 ARG A O 1
ATOM 643 N N . ALA A 1 85 ? 25.121 4.109 -21.710 1.00 97.69 85 ALA A N 1
ATOM 644 C CA . ALA A 1 85 ? 26.577 3.992 -21.699 1.00 97.69 85 ALA A CA 1
ATOM 645 C C . ALA A 1 85 ? 27.094 3.067 -22.813 1.00 97.69 85 ALA A C 1
ATOM 647 O O . ALA A 1 85 ? 28.072 3.384 -23.491 1.00 97.69 85 ALA A O 1
ATOM 648 N N . HIS A 1 86 ? 26.415 1.943 -23.065 1.00 96.69 86 HIS A N 1
ATOM 649 C CA . HIS A 1 86 ? 26.753 1.041 -24.164 1.00 96.69 86 HIS A CA 1
ATOM 650 C C . HIS A 1 86 ? 26.620 1.738 -25.523 1.00 96.69 86 HIS A C 1
ATOM 652 O O . HIS A 1 86 ? 27.545 1.687 -26.338 1.00 96.69 86 HIS A O 1
ATOM 658 N N . ARG A 1 87 ? 25.499 2.431 -25.767 1.00 95.62 87 ARG A N 1
ATOM 659 C CA . ARG A 1 87 ? 25.290 3.186 -27.011 1.00 95.62 87 ARG A CA 1
ATOM 660 C C . ARG A 1 87 ? 26.345 4.264 -27.203 1.00 95.62 87 ARG A C 1
ATOM 662 O O . ARG A 1 87 ? 26.858 4.394 -28.308 1.00 95.62 87 ARG A O 1
ATOM 669 N N . GLU A 1 88 ? 26.691 5.005 -26.158 1.00 96.75 88 GLU A N 1
ATOM 670 C CA . GLU A 1 88 ? 27.732 6.036 -26.213 1.00 96.75 88 GLU A CA 1
ATOM 671 C C . GLU A 1 88 ? 29.105 5.433 -26.517 1.00 96.75 88 GLU A C 1
ATOM 673 O O . GLU A 1 88 ? 29.784 5.887 -27.440 1.00 96.75 88 GLU A O 1
ATOM 678 N N . ARG A 1 89 ? 29.474 4.350 -25.823 1.00 96.56 89 ARG A N 1
ATOM 679 C CA . ARG A 1 89 ? 30.738 3.632 -26.032 1.00 96.56 89 ARG A CA 1
ATOM 680 C C . ARG A 1 89 ? 30.886 3.122 -27.464 1.00 96.56 89 ARG A C 1
ATOM 682 O O . ARG A 1 89 ? 31.966 3.218 -28.041 1.00 96.56 89 ARG A O 1
ATOM 689 N N . TRP A 1 90 ? 29.818 2.572 -28.037 1.00 95.31 90 TRP A N 1
ATOM 690 C CA . TRP A 1 90 ? 29.849 1.963 -29.369 1.00 95.31 90 TRP A CA 1
ATOM 691 C C . TRP A 1 90 ? 29.433 2.911 -30.499 1.00 95.31 90 TRP A C 1
ATOM 693 O O . TRP A 1 90 ? 29.606 2.567 -31.671 1.00 95.31 90 TRP A O 1
ATOM 703 N N . ALA A 1 91 ? 28.957 4.123 -30.196 1.00 94.81 91 ALA A N 1
ATOM 704 C CA . ALA A 1 91 ? 28.573 5.113 -31.201 1.00 94.81 91 ALA A CA 1
ATOM 705 C C . ALA A 1 91 ? 29.700 5.436 -32.201 1.00 94.81 91 ALA A C 1
ATOM 707 O O . ALA A 1 91 ? 29.401 5.502 -33.398 1.00 94.81 91 ALA A O 1
ATOM 708 N N . PRO A 1 92 ? 30.978 5.596 -31.799 1.00 94.38 92 PRO A N 1
ATOM 709 C CA . PRO A 1 92 ? 32.062 5.816 -32.754 1.00 94.38 92 PRO A CA 1
ATOM 710 C C . PRO A 1 92 ? 32.229 4.656 -33.743 1.00 94.38 92 PRO A C 1
ATOM 712 O O . PRO A 1 92 ? 32.311 4.893 -34.946 1.00 94.38 92 PRO A O 1
ATOM 715 N N . VAL A 1 93 ? 32.197 3.407 -33.262 1.00 91.44 93 VAL A N 1
ATOM 716 C CA . VAL A 1 93 ? 32.310 2.194 -34.098 1.00 91.44 93 VAL A CA 1
ATOM 717 C C . VAL A 1 93 ? 31.114 2.065 -35.041 1.00 91.44 93 VAL A C 1
ATOM 719 O O . VAL A 1 93 ? 31.268 1.778 -36.231 1.00 91.44 93 VAL A O 1
ATOM 722 N N . ALA A 1 94 ? 29.908 2.334 -34.538 1.00 88.56 94 ALA A N 1
ATOM 723 C CA . ALA A 1 94 ? 28.702 2.339 -35.352 1.00 88.56 94 ALA A CA 1
ATOM 724 C C . ALA A 1 94 ? 28.795 3.374 -36.487 1.00 88.56 94 ALA A C 1
ATOM 726 O O . ALA A 1 94 ? 28.480 3.058 -37.637 1.00 88.56 94 ALA A O 1
ATOM 727 N N . ARG A 1 95 ? 29.283 4.588 -36.195 1.00 90.75 95 ARG A N 1
ATOM 728 C CA . ARG A 1 95 ? 29.466 5.659 -37.191 1.00 90.75 95 ARG A CA 1
ATOM 729 C C . ARG A 1 95 ? 30.571 5.351 -38.199 1.00 90.75 95 ARG A C 1
ATOM 731 O O . ARG A 1 95 ? 30.390 5.652 -39.375 1.00 90.75 95 ARG A O 1
ATOM 738 N N . SER A 1 96 ? 31.693 4.780 -37.761 1.00 87.94 96 SER A N 1
ATOM 739 C CA . SER A 1 96 ? 32.859 4.547 -38.622 1.00 87.94 96 SER A CA 1
ATOM 740 C C . SER A 1 96 ? 32.736 3.292 -39.482 1.00 87.94 96 SER A C 1
ATOM 742 O O . SER A 1 96 ? 33.250 3.264 -40.596 1.00 87.94 96 SER A O 1
ATOM 744 N N . THR A 1 97 ? 32.045 2.262 -38.991 1.00 87.88 97 THR A N 1
ATOM 745 C CA . THR A 1 97 ? 32.071 0.926 -39.603 1.00 87.88 97 THR A CA 1
ATOM 746 C C . THR A 1 97 ? 30.683 0.474 -40.041 1.00 87.88 97 THR A C 1
ATOM 748 O O . THR A 1 97 ? 30.460 0.183 -41.219 1.00 87.88 97 THR A O 1
ATOM 751 N N . VAL A 1 98 ? 29.717 0.467 -39.118 1.00 85.81 98 VAL A N 1
ATOM 752 C CA . VAL A 1 98 ? 28.386 -0.120 -39.356 1.00 85.81 98 VAL A CA 1
ATOM 753 C C . VAL A 1 98 ? 27.562 0.723 -40.332 1.00 85.81 98 VAL A C 1
ATOM 755 O O . VAL A 1 98 ? 27.015 0.189 -41.296 1.00 85.81 98 VAL A O 1
ATOM 758 N N . VAL A 1 99 ? 27.500 2.044 -40.136 1.00 87.38 99 VAL A N 1
ATOM 759 C CA . VAL A 1 99 ? 26.734 2.956 -41.003 1.00 87.38 99 VAL A CA 1
ATOM 760 C C . VAL A 1 99 ? 27.281 2.971 -42.439 1.00 87.38 99 VAL A C 1
ATOM 762 O O . VAL A 1 99 ? 26.481 2.828 -43.370 1.00 87.38 99 VAL A O 1
ATOM 765 N N . PRO A 1 100 ? 28.601 3.096 -42.680 1.00 89.88 100 PRO A N 1
ATOM 766 C CA . PRO A 1 100 ? 29.152 3.006 -44.030 1.00 89.88 100 PRO A CA 1
ATOM 767 C C . PRO A 1 100 ? 28.914 1.644 -44.683 1.00 89.88 100 PRO A C 1
ATOM 769 O O . PRO A 1 100 ? 28.539 1.597 -45.856 1.00 89.88 100 PRO A O 1
ATOM 772 N N . PHE A 1 101 ? 29.061 0.544 -43.935 1.00 90.94 101 PHE A N 1
ATOM 773 C CA . PHE A 1 101 ? 28.749 -0.797 -44.431 1.00 90.94 101 PHE A CA 1
ATOM 774 C C . PHE A 1 101 ? 27.282 -0.913 -44.861 1.00 90.94 101 PHE A C 1
ATOM 776 O O . PHE A 1 101 ? 27.006 -1.330 -45.985 1.00 90.94 101 PHE A O 1
ATOM 783 N N . ALA A 1 102 ? 26.346 -0.491 -44.008 1.00 89.06 102 ALA A N 1
ATOM 784 C CA . ALA A 1 102 ? 24.915 -0.536 -44.296 1.00 89.06 102 ALA A CA 1
ATOM 785 C C . ALA A 1 102 ? 24.555 0.316 -45.523 1.00 89.06 102 ALA A C 1
ATOM 787 O O . ALA A 1 102 ? 23.830 -0.145 -46.403 1.00 89.06 102 ALA A O 1
ATOM 788 N N . LYS A 1 103 ? 25.118 1.527 -45.637 1.00 90.94 103 LYS A N 1
ATOM 789 C CA . LYS A 1 103 ? 24.945 2.392 -46.816 1.00 90.94 103 LYS A CA 1
ATOM 790 C C . LYS A 1 103 ? 25.480 1.737 -48.089 1.00 90.94 103 LYS A C 1
ATOM 792 O O . LYS A 1 103 ? 24.805 1.779 -49.115 1.00 90.94 103 LYS A O 1
ATOM 797 N N . ARG A 1 104 ? 26.670 1.127 -48.033 1.00 90.00 104 ARG A N 1
ATOM 798 C CA . ARG A 1 104 ? 27.266 0.417 -49.176 1.00 90.00 104 ARG A CA 1
ATOM 799 C C . ARG A 1 104 ? 26.407 -0.771 -49.595 1.00 90.00 104 ARG A C 1
ATOM 801 O O . ARG A 1 104 ? 26.108 -0.907 -50.775 1.00 90.00 104 ARG A O 1
ATOM 808 N N . ARG A 1 105 ? 25.976 -1.587 -48.633 1.00 88.94 105 ARG A N 1
ATOM 809 C CA . ARG A 1 105 ? 25.117 -2.748 -48.880 1.00 88.94 105 ARG A CA 1
ATOM 810 C C . ARG A 1 105 ? 23.776 -2.336 -49.480 1.00 88.94 105 ARG A C 1
ATOM 812 O O . ARG A 1 105 ? 23.340 -2.953 -50.441 1.00 88.94 105 ARG A O 1
ATOM 819 N N . ARG A 1 106 ? 23.161 -1.262 -48.974 1.00 91.06 106 ARG A N 1
ATOM 820 C CA . ARG A 1 106 ? 21.928 -0.710 -49.548 1.00 91.06 106 ARG A CA 1
ATOM 821 C C . ARG A 1 106 ? 22.123 -0.281 -51.003 1.00 91.06 106 ARG A C 1
ATOM 823 O O . ARG A 1 106 ? 21.365 -0.726 -51.850 1.00 91.06 106 ARG A O 1
ATOM 830 N N . ARG A 1 107 ? 23.177 0.488 -51.305 1.00 90.81 107 ARG A N 1
ATOM 831 C CA . ARG A 1 107 ? 23.499 0.889 -52.689 1.00 90.81 107 ARG A CA 1
ATOM 832 C C . ARG A 1 107 ? 23.714 -0.308 -53.613 1.00 90.81 107 ARG A C 1
ATOM 834 O O . ARG A 1 107 ? 23.292 -0.269 -54.758 1.00 90.81 107 ARG A O 1
ATOM 841 N N . GLN A 1 108 ? 24.375 -1.359 -53.129 1.00 89.44 108 GLN A N 1
ATOM 842 C CA . GLN A 1 108 ? 24.571 -2.585 -53.905 1.00 89.44 108 GLN A CA 1
ATOM 843 C C . GLN A 1 108 ? 23.247 -3.291 -54.202 1.00 89.44 108 GLN A C 1
ATOM 845 O O . GLN A 1 108 ? 23.041 -3.708 -55.332 1.00 89.44 108 GLN A O 1
ATOM 850 N N . LEU A 1 109 ? 22.350 -3.393 -53.218 1.00 88.69 109 LEU A N 1
ATOM 851 C CA . LEU A 1 109 ? 21.023 -3.981 -53.414 1.00 88.69 109 LEU A CA 1
ATOM 852 C C . LEU A 1 109 ? 20.159 -3.145 -54.366 1.00 88.69 109 LEU A C 1
ATOM 854 O O . LEU A 1 109 ? 19.499 -3.711 -55.224 1.00 88.69 109 LEU A O 1
ATOM 858 N N . GLU A 1 110 ? 20.198 -1.815 -54.253 1.00 87.50 110 GLU A N 1
ATOM 859 C CA . GLU A 1 110 ? 19.513 -0.899 -55.177 1.00 87.50 110 GLU A CA 1
ATOM 860 C C . GLU A 1 110 ? 20.060 -1.034 -56.608 1.00 87.50 110 GLU A C 1
ATOM 862 O O . GLU A 1 110 ? 19.288 -1.100 -57.558 1.00 87.50 110 GLU A O 1
ATOM 867 N N . ALA A 1 111 ? 21.384 -1.133 -56.771 1.00 84.81 111 ALA A N 1
ATOM 868 C CA . ALA A 1 111 ? 22.025 -1.304 -58.077 1.00 84.81 111 ALA A CA 1
ATOM 869 C C . ALA A 1 111 ? 21.806 -2.698 -58.692 1.00 84.81 111 ALA A C 1
ATOM 871 O O . ALA A 1 111 ? 21.816 -2.829 -59.914 1.00 84.81 111 ALA A O 1
ATOM 872 N N . ALA A 1 112 ? 21.631 -3.723 -57.854 1.00 81.88 112 ALA A N 1
ATOM 873 C CA . ALA A 1 112 ? 21.275 -5.083 -58.253 1.00 81.88 112 ALA A CA 1
ATOM 874 C C . ALA A 1 112 ? 19.755 -5.284 -58.400 1.00 81.88 112 ALA A C 1
ATOM 876 O O . ALA A 1 112 ? 19.313 -6.386 -58.722 1.00 81.88 112 ALA A O 1
ATOM 877 N N . GLY A 1 113 ? 18.956 -4.244 -58.135 1.00 77.50 113 GLY A N 1
ATOM 878 C CA . GLY A 1 113 ? 17.516 -4.271 -58.332 1.00 77.50 113 GLY A CA 1
ATOM 879 C C . GLY A 1 113 ? 17.162 -4.417 -59.819 1.00 77.50 113 GLY A C 1
ATOM 880 O O . GLY A 1 113 ? 17.887 -3.885 -60.665 1.00 77.50 113 GLY A O 1
ATOM 881 N N . PRO A 1 114 ? 16.055 -5.104 -60.155 1.00 72.31 114 PRO A N 1
ATOM 882 C CA . PRO A 1 114 ? 15.603 -5.225 -61.538 1.00 72.31 114 PRO A CA 1
ATOM 883 C C . PRO A 1 114 ? 15.326 -3.841 -62.128 1.00 72.31 114 PRO A C 1
ATOM 885 O O . PRO A 1 114 ? 14.658 -3.014 -61.499 1.00 72.31 114 PRO A O 1
ATOM 888 N N . ARG A 1 115 ? 15.824 -3.572 -63.335 1.00 71.88 115 ARG A N 1
ATOM 889 C CA . ARG A 1 115 ? 15.520 -2.335 -64.059 1.00 71.88 115 ARG A CA 1
ATOM 890 C C . ARG A 1 115 ? 14.134 -2.422 -64.701 1.00 71.88 115 ARG A C 1
ATOM 892 O O . ARG A 1 115 ? 13.622 -3.519 -64.923 1.00 71.88 115 ARG A O 1
ATOM 899 N N . PRO A 1 116 ? 13.510 -1.284 -65.045 1.00 66.00 116 PRO A N 1
ATOM 900 C CA . PRO A 1 116 ? 12.287 -1.291 -65.841 1.00 66.00 116 PRO A CA 1
ATOM 901 C C . PRO A 1 116 ? 12.509 -2.053 -67.160 1.00 66.00 116 PRO A C 1
ATOM 903 O O . PRO A 1 116 ? 13.305 -1.622 -67.991 1.00 66.00 116 PRO A O 1
ATOM 906 N N . GLY A 1 117 ? 11.829 -3.193 -67.323 1.00 67.38 117 GLY A N 1
ATOM 907 C CA . GLY A 1 117 ? 11.976 -4.101 -68.470 1.00 67.38 117 GLY A CA 1
ATOM 908 C C . GLY A 1 117 ? 12.807 -5.366 -68.210 1.00 67.38 117 GLY A C 1
ATOM 909 O O . GLY A 1 117 ? 12.754 -6.282 -69.026 1.00 67.38 117 GLY A O 1
ATOM 910 N N . ASP A 1 118 ? 13.513 -5.466 -67.079 1.00 69.56 118 ASP A N 1
ATOM 911 C CA . ASP A 1 118 ? 14.185 -6.706 -66.683 1.00 69.56 118 ASP A CA 1
ATOM 912 C C . ASP A 1 118 ? 13.137 -7.730 -66.224 1.00 69.56 118 ASP A C 1
ATOM 914 O O . ASP A 1 118 ? 12.363 -7.484 -65.294 1.00 69.56 118 ASP A O 1
ATOM 918 N N . HIS A 1 119 ? 13.113 -8.905 -66.854 1.00 59.22 119 HIS A N 1
ATOM 919 C CA . HIS A 1 119 ? 12.320 -10.019 -66.348 1.00 59.22 119 HIS A CA 1
ATOM 920 C C . HIS A 1 119 ? 12.946 -10.521 -65.039 1.00 59.22 119 HIS A C 1
ATOM 922 O O . HIS A 1 119 ? 14.119 -10.903 -65.047 1.00 59.22 119 HIS A O 1
ATOM 928 N N . PRO A 1 120 ? 12.206 -10.564 -63.914 1.00 61.34 120 PRO A N 1
ATOM 929 C CA . PRO A 1 120 ? 12.701 -11.222 -62.716 1.00 61.34 120 PRO A CA 1
ATOM 930 C C . PRO A 1 120 ? 12.869 -12.698 -63.072 1.00 61.34 120 PRO A C 1
ATOM 932 O O . PRO A 1 120 ? 11.881 -13.380 -63.336 1.00 61.34 120 PRO A O 1
ATOM 935 N N . GLY A 1 121 ? 14.118 -13.158 -63.182 1.00 55.44 121 GLY A N 1
ATOM 936 C CA . GLY A 1 121 ? 14.439 -14.522 -63.593 1.00 55.44 121 GLY A CA 1
ATOM 937 C C . GLY A 1 121 ? 13.614 -15.523 -62.791 1.00 55.44 121 GLY A C 1
ATOM 938 O O . GLY A 1 121 ? 13.792 -15.653 -61.580 1.00 55.44 121 GLY A O 1
ATOM 939 N N . GLY A 1 122 ? 12.667 -16.180 -63.462 1.00 57.38 122 GLY A N 1
ATOM 940 C CA . GLY A 1 122 ? 11.898 -17.274 -62.885 1.00 57.38 122 GLY A CA 1
ATOM 941 C C . GLY A 1 122 ? 12.814 -18.455 -62.577 1.00 57.38 122 GLY A C 1
ATOM 942 O O . GLY A 1 122 ? 13.889 -18.587 -63.164 1.00 57.38 122 GLY A O 1
ATOM 943 N N . ALA A 1 123 ? 12.391 -19.309 -61.644 1.00 58.81 123 ALA A N 1
ATOM 944 C CA . ALA A 1 123 ? 13.127 -20.512 -61.280 1.00 58.81 123 ALA A CA 1
ATOM 945 C C . ALA A 1 123 ? 13.474 -21.333 -62.534 1.00 58.81 123 ALA A C 1
ATOM 947 O O . ALA A 1 123 ? 12.585 -21.746 -63.279 1.00 58.81 123 ALA A O 1
ATOM 948 N N . VAL A 1 124 ? 14.770 -21.557 -62.765 1.00 58.25 124 VAL A N 1
ATOM 949 C CA . VAL A 1 124 ? 15.239 -22.456 -63.820 1.00 58.25 124 VAL A CA 1
ATOM 950 C C . VAL A 1 124 ? 14.905 -23.871 -63.358 1.00 58.25 124 VAL A C 1
ATOM 952 O O . VAL A 1 124 ? 15.466 -24.345 -62.369 1.00 58.25 124 VAL A O 1
ATOM 955 N N . ALA A 1 125 ? 13.932 -24.508 -64.009 1.00 46.62 125 ALA A N 1
ATOM 956 C CA . ALA A 1 125 ? 13.576 -25.889 -63.715 1.00 46.62 125 ALA A CA 1
ATOM 957 C C . ALA A 1 125 ? 14.790 -26.790 -64.010 1.00 46.62 125 ALA A C 1
ATOM 959 O O . ALA A 1 125 ? 15.370 -26.668 -65.092 1.00 46.62 125 ALA A O 1
ATOM 960 N N . PRO A 1 126 ? 15.209 -27.655 -63.072 1.00 56.25 126 PRO A N 1
ATOM 961 C CA . PRO A 1 126 ? 16.251 -28.630 -63.350 1.00 56.25 126 PRO A CA 1
ATOM 962 C C . PRO A 1 126 ? 15.720 -29.645 -64.370 1.00 56.25 126 PRO A C 1
ATOM 964 O O . PRO A 1 126 ? 14.615 -30.165 -64.206 1.00 56.25 126 PRO A O 1
ATOM 967 N N . TRP A 1 127 ? 16.502 -29.859 -65.427 1.00 51.16 127 TRP A N 1
ATOM 968 C CA . TRP A 1 127 ? 16.325 -30.923 -66.420 1.00 51.16 127 TRP A CA 1
ATOM 969 C C . TRP A 1 127 ? 16.505 -32.304 -65.790 1.00 51.16 127 TRP A C 1
ATOM 971 O O . TRP A 1 127 ? 17.410 -32.435 -64.930 1.00 51.16 127 TRP A O 1
#

Foldseek 3Di:
DDPLVVVLVVLLCVLVPDDADAQPDPVLVPDDPPRSSNRNNVSVVVVVVVVCVVCVVVVVVVVVVVVVVVVVVVVVVVVVVVVVVVCVVCVVVCVPPVVVVVVVVVVVVVVVDADVVRDPDDDDDDD

InterPro domains:
  IPR024384 Protein of unknown function DUF2742 [PF10888] (8-88)

Secondary structure (DSSP, 8-state):
--HHHHHHHHHHHTTTTPPPPPTTSHHHHTSPTT-HHHHHHHHHHHHHHHHHHHHHHHHHHHHHHHHHHHHHHHHHHHHHHHHHHHHHHHHHHIIIIIHHHHHHHHHHHHHTSPPTT----------

pLDDT: mean 89.92, std 11.64, range [46.62, 97.81]

Sequence (127 aa):
MNARRSWARRMIDKARGAVLPPYGSEAWLTLPDGDPVKVAAVVVAAEAWAQSGDTLADDLRAEAYARRASEKAAEDAEYAEAQRAHRERWAPVARSTVVPFAKRRRRQLEAAGPRPGDHPGGAVAPW

Radius of gyration: 38.3 Å; chains: 1; bounding box: 58×41×106 Å

Organism: NCBI:txid1348852